Protein AF-A0A954HKB9-F1 (afdb_monomer)

Foldseek 3Di:
DDDPVNVVLVVVLCVVQVVVPDDDDDDPDPDDPVVVVVVCLVVVPQKDWADDPVLVVVQWTFIAGSQVGTPGIDHSVRVSVVVCCCVVVVPDDDNDDPPCPDPPDDDDDPDDD

Sequence (113 aa):
GLNDDMLGYCQQVQSTLQQNGFRVTIDYQSANVKKKIRDAQLDLVPYMMVVGPKDRDQGGVSLRDRLEGDLGFLTLDSALTKLKEERDGRVIRQVVKSNFQGFQGGSGDEEGY

Radius of gyration: 21.66 Å; Cα contacts (8 Å, |Δi|>4): 96; chains: 1; bounding box: 67×57×38 Å

Nearest PDB structures (foldseek):
  7wmf-assembly1_B  TM=9.300E-01  e=2.949E-06  Salmonella enterica subsp. enterica serovar Cubana str. 76814
  7wm7-assembly1_B  TM=9.282E-01  e=5.635E-06  Salmonella enterica subsp. enterica serovar Cubana str. 76814
  4hwr-assembly1_A  TM=8.963E-01  e=4.076E-06  Escherichia coli K-12
  8wij-assembly1_A  TM=9.268E-01  e=7.788E-06  Escherichia coli
  5zy9-assembly1_E  TM=9.326E-01  e=2.194E-05  Phytophthora sojae

pLDDT: mean 87.41, std 15.48, range [44.09, 98.31]

Structure (mmCIF, N/CA/C/O backbone):
data_AF-A0A954HKB9-F1
#
_entry.id   AF-A0A954HKB9-F1
#
loop_
_atom_site.group_PDB
_atom_site.id
_atom_site.type_symbol
_atom_site.label_atom_id
_atom_site.label_alt_id
_atom_site.label_comp_id
_atom_site.label_asym_id
_atom_site.label_entity_id
_atom_site.label_seq_id
_atom_site.pdbx_PDB_ins_code
_atom_site.Cartn_x
_atom_site.Cartn_y
_atom_site.Cartn_z
_atom_site.occupancy
_atom_site.B_iso_or_equiv
_atom_site.auth_seq_id
_atom_site.auth_comp_id
_atom_site.auth_asym_id
_atom_site.auth_atom_id
_atom_site.pdbx_PDB_model_num
ATOM 1 N N . GLY A 1 1 ? 7.084 -4.732 -16.704 1.00 55.59 1 GLY A N 1
ATOM 2 C CA . GLY A 1 1 ? 6.262 -5.816 -16.133 1.00 55.59 1 GLY A CA 1
ATOM 3 C C . GLY A 1 1 ? 6.909 -6.274 -14.848 1.00 55.59 1 GLY A C 1
ATOM 4 O O . GLY A 1 1 ? 8.074 -5.947 -14.653 1.00 55.59 1 GLY A O 1
ATOM 5 N N . LEU A 1 2 ? 6.165 -6.961 -13.980 1.00 66.38 2 LEU A N 1
ATOM 6 C CA . LEU A 1 2 ? 6.724 -7.595 -12.782 1.00 66.38 2 LEU A CA 1
ATOM 7 C C . LEU A 1 2 ? 7.871 -8.523 -13.226 1.00 66.38 2 LEU A C 1
ATOM 9 O O . LEU A 1 2 ? 7.639 -9.371 -14.084 1.00 66.38 2 LEU A O 1
ATOM 13 N N . ASN A 1 3 ? 9.090 -8.311 -12.731 1.00 78.56 3 ASN A N 1
ATOM 14 C CA . ASN A 1 3 ? 10.184 -9.272 -12.892 1.00 78.56 3 ASN A CA 1
ATOM 15 C C . ASN A 1 3 ? 10.228 -10.197 -11.662 1.00 78.56 3 ASN A C 1
ATOM 17 O O . ASN A 1 3 ? 9.566 -9.913 -10.659 1.00 78.56 3 ASN A O 1
ATOM 21 N N . ASP A 1 4 ? 10.985 -11.289 -11.740 1.00 77.69 4 AS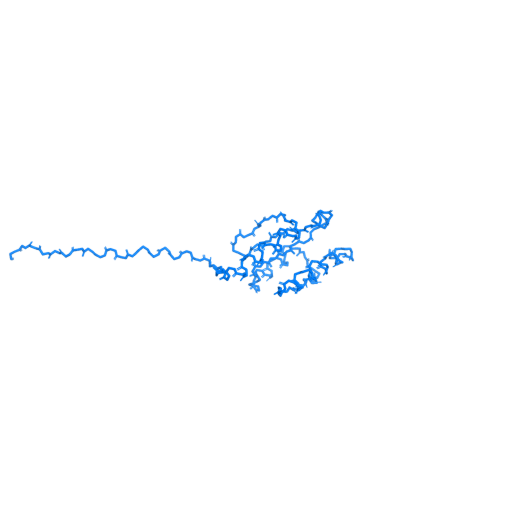P A N 1
ATOM 22 C CA . ASP A 1 4 ? 11.002 -12.324 -10.697 1.00 77.69 4 ASP A CA 1
ATOM 23 C C . ASP A 1 4 ? 11.418 -11.766 -9.325 1.00 77.69 4 ASP A C 1
ATOM 25 O O . ASP A 1 4 ? 10.785 -12.065 -8.312 1.00 77.69 4 ASP A O 1
ATOM 29 N N . ASP A 1 5 ? 12.394 -10.854 -9.291 1.00 80.19 5 ASP A N 1
ATOM 30 C CA . ASP A 1 5 ? 12.842 -10.229 -8.043 1.00 80.19 5 ASP A CA 1
ATOM 31 C C . ASP A 1 5 ? 11.769 -9.334 -7.405 1.00 80.19 5 ASP A C 1
ATOM 33 O O . ASP A 1 5 ? 11.584 -9.330 -6.186 1.00 80.19 5 ASP A O 1
ATOM 37 N N . MET A 1 6 ? 11.058 -8.536 -8.211 1.00 87.69 6 MET A N 1
ATOM 38 C CA . MET A 1 6 ? 9.954 -7.712 -7.712 1.00 87.69 6 MET A CA 1
ATOM 39 C C . MET A 1 6 ? 8.799 -8.589 -7.243 1.00 87.69 6 MET A C 1
ATOM 41 O O . MET A 1 6 ? 8.159 -8.266 -6.244 1.00 87.69 6 MET A O 1
ATOM 45 N N . LEU A 1 7 ? 8.540 -9.701 -7.935 1.00 91.31 7 LEU A N 1
ATOM 46 C CA . LEU A 1 7 ? 7.526 -10.657 -7.521 1.00 91.31 7 LEU A CA 1
ATOM 47 C C . LEU A 1 7 ? 7.859 -11.265 -6.153 1.00 91.31 7 LEU A C 1
ATOM 49 O O . LEU A 1 7 ? 6.978 -11.302 -5.292 1.00 91.31 7 LEU A O 1
ATOM 53 N N . GLY A 1 8 ? 9.113 -11.662 -5.927 1.00 94.38 8 GLY A N 1
ATOM 54 C CA . GLY A 1 8 ? 9.561 -12.184 -4.635 1.00 94.38 8 GLY A CA 1
ATOM 55 C C . GLY A 1 8 ? 9.307 -11.200 -3.489 1.00 94.38 8 GLY A C 1
ATOM 56 O O . GLY A 1 8 ? 8.732 -11.569 -2.464 1.00 94.38 8 GLY A O 1
ATOM 57 N N . TYR A 1 9 ? 9.629 -9.917 -3.685 1.00 95.81 9 TYR A N 1
ATOM 58 C CA . TYR A 1 9 ? 9.351 -8.898 -2.669 1.00 95.81 9 TYR A CA 1
ATOM 59 C C . TYR A 1 9 ? 7.846 -8.648 -2.470 1.00 95.81 9 TYR A C 1
ATOM 61 O O . TYR A 1 9 ? 7.380 -8.554 -1.336 1.00 95.81 9 TYR A O 1
ATOM 69 N N . CYS A 1 10 ? 7.048 -8.615 -3.542 1.00 96.00 10 CYS A N 1
ATOM 70 C CA . CYS A 1 10 ? 5.588 -8.517 -3.431 1.00 96.00 10 CYS A CA 1
ATOM 71 C C . CYS A 1 10 ? 4.987 -9.681 -2.622 1.00 96.00 10 CYS A C 1
ATOM 73 O O . CYS A 1 10 ? 4.087 -9.462 -1.811 1.00 96.00 10 CYS A O 1
ATOM 75 N N . GLN A 1 11 ? 5.488 -10.905 -2.812 1.00 96.56 11 GLN A N 1
ATOM 76 C CA . GLN A 1 11 ? 5.069 -12.085 -2.047 1.00 96.56 11 GLN A CA 1
ATOM 77 C C . GLN A 1 11 ? 5.467 -11.984 -0.571 1.00 96.56 11 GLN A C 1
ATOM 79 O O . GLN A 1 11 ? 4.669 -12.335 0.299 1.00 96.56 11 GLN A O 1
ATOM 84 N N . GLN A 1 12 ? 6.654 -11.450 -0.270 1.00 96.94 12 GLN A N 1
ATOM 85 C CA . GLN A 1 12 ? 7.066 -11.168 1.106 1.00 96.94 12 GLN A CA 1
ATOM 86 C C . GLN A 1 12 ? 6.120 -10.160 1.774 1.00 96.94 12 GLN A C 1
ATOM 88 O O . GLN A 1 12 ? 5.607 -10.431 2.858 1.00 96.94 12 GLN A O 1
ATOM 93 N N . VAL A 1 13 ? 5.835 -9.031 1.115 1.00 97.69 13 VAL A N 1
ATOM 94 C CA . VAL A 1 13 ? 4.894 -8.010 1.611 1.00 97.69 13 VAL A CA 1
ATOM 95 C C . VAL A 1 13 ? 3.505 -8.611 1.846 1.00 97.69 13 VAL A C 1
ATOM 97 O O . VAL A 1 13 ? 2.906 -8.395 2.902 1.00 97.69 13 VAL A O 1
ATOM 100 N N . GLN A 1 14 ? 3.004 -9.404 0.893 1.00 98.00 14 GLN A N 1
ATOM 101 C CA . GLN A 1 14 ? 1.723 -10.099 1.018 1.00 98.00 14 GLN A CA 1
ATOM 102 C C . GLN A 1 14 ? 1.703 -11.030 2.236 1.00 98.00 14 GLN A C 1
ATOM 104 O O . GLN A 1 14 ? 0.762 -10.960 3.027 1.00 98.00 14 GLN A O 1
ATOM 109 N N . SER A 1 15 ? 2.729 -11.870 2.400 1.00 98.12 15 SER A N 1
ATOM 110 C CA . SER A 1 15 ? 2.846 -12.806 3.522 1.00 98.12 15 SER A CA 1
ATOM 111 C C . SER A 1 15 ? 2.840 -12.071 4.864 1.00 98.12 15 SER A C 1
ATOM 113 O O . SER A 1 15 ? 2.040 -12.399 5.741 1.00 98.12 15 SER A O 1
ATOM 115 N N . THR A 1 16 ? 3.637 -11.005 4.995 1.00 98.00 16 THR A N 1
ATOM 116 C CA . THR A 1 16 ? 3.673 -10.171 6.204 1.00 98.00 16 THR A CA 1
ATOM 117 C C . THR A 1 16 ? 2.290 -9.617 6.543 1.00 98.00 16 THR A C 1
ATOM 119 O O . THR A 1 16 ? 1.848 -9.704 7.687 1.00 98.00 16 THR A O 1
ATOM 122 N N . LEU A 1 17 ? 1.554 -9.080 5.570 1.00 98.00 17 LEU A N 1
ATOM 123 C CA . LEU A 1 17 ? 0.214 -8.536 5.815 1.00 98.00 17 LEU A CA 1
ATOM 124 C C . LEU A 1 17 ? -0.804 -9.625 6.180 1.00 98.00 17 LEU A C 1
ATOM 126 O O . LEU A 1 17 ? -1.597 -9.437 7.103 1.00 98.00 17 LEU A O 1
ATOM 130 N N . GLN A 1 18 ? -0.761 -10.775 5.506 1.00 98.00 18 GLN A N 1
ATOM 131 C CA . GLN A 1 18 ? -1.643 -11.911 5.790 1.00 98.00 18 GLN A CA 1
ATOM 132 C C . GLN A 1 18 ? -1.421 -12.468 7.200 1.00 98.00 18 GLN A C 1
ATOM 134 O O . GLN A 1 18 ? -2.388 -12.677 7.930 1.00 98.00 18 GLN A O 1
ATOM 139 N N . GLN A 1 19 ? -0.163 -12.622 7.625 1.00 98.00 19 GLN A N 1
ATOM 140 C CA . GLN A 1 19 ? 0.194 -13.026 8.993 1.00 98.00 19 GLN A CA 1
ATOM 141 C C . GLN A 1 19 ? -0.329 -12.047 10.052 1.00 98.00 19 GLN A C 1
ATOM 143 O O . GLN A 1 19 ? -0.567 -12.426 11.194 1.00 98.00 19 GLN A O 1
ATOM 148 N N . ASN A 1 20 ? -0.546 -10.790 9.667 1.00 97.44 20 ASN A N 1
ATOM 149 C CA . ASN A 1 20 ? -1.098 -9.755 10.528 1.00 97.44 20 ASN A CA 1
ATOM 150 C C . ASN A 1 20 ? -2.614 -9.566 10.359 1.00 97.44 20 ASN A C 1
ATOM 152 O O . ASN A 1 20 ? -3.159 -8.596 10.882 1.00 97.44 20 ASN A O 1
ATOM 156 N N . GLY A 1 21 ? -3.305 -10.482 9.673 1.00 96.81 21 GLY A N 1
ATOM 157 C CA . GLY A 1 21 ? -4.767 -10.512 9.580 1.00 96.81 21 GLY A CA 1
ATOM 158 C C . GLY A 1 21 ? -5.368 -9.601 8.508 1.00 96.81 21 GLY A C 1
ATOM 159 O O . GLY A 1 21 ? -6.564 -9.316 8.560 1.00 96.81 21 GLY A O 1
ATOM 160 N N . PHE A 1 22 ? -4.573 -9.128 7.545 1.00 97.62 22 PHE A N 1
ATOM 161 C CA . PHE A 1 22 ? -5.074 -8.339 6.419 1.00 97.62 22 PHE A CA 1
ATOM 162 C C . PHE A 1 22 ? -5.407 -9.215 5.210 1.00 97.62 22 PHE A C 1
ATOM 164 O O . PHE A 1 22 ? -4.683 -10.149 4.863 1.00 97.62 22 PHE A O 1
ATOM 171 N N . ARG A 1 23 ? -6.482 -8.855 4.503 1.00 96.62 23 ARG A N 1
ATOM 172 C CA . ARG A 1 23 ? -6.801 -9.424 3.191 1.00 96.62 23 ARG A CA 1
ATOM 173 C C . ARG A 1 23 ? -6.013 -8.682 2.115 1.00 96.62 23 ARG A C 1
ATOM 175 O O . ARG A 1 23 ? -6.266 -7.506 1.875 1.00 96.62 23 ARG A O 1
ATOM 182 N N . VAL A 1 24 ? -5.098 -9.383 1.448 1.00 97.12 24 VAL A N 1
ATOM 183 C CA . VAL A 1 24 ? -4.198 -8.798 0.440 1.00 97.12 24 VAL A CA 1
ATOM 184 C C . VAL A 1 24 ? -4.084 -9.699 -0.782 1.00 97.12 24 VAL A C 1
ATOM 186 O O . VAL A 1 24 ? -3.964 -10.919 -0.659 1.00 97.12 24 VAL A O 1
ATOM 189 N N . THR A 1 25 ? -4.092 -9.086 -1.966 1.00 96.56 25 THR A N 1
ATOM 190 C CA . THR A 1 25 ? -3.899 -9.750 -3.263 1.00 96.56 25 THR A CA 1
ATOM 191 C C . THR A 1 25 ? -2.824 -9.010 -4.052 1.00 96.56 25 THR A C 1
ATOM 193 O O . THR A 1 25 ? -2.738 -7.787 -3.974 1.00 96.56 25 THR A O 1
ATOM 196 N N . ILE A 1 26 ? -2.015 -9.747 -4.811 1.00 96.31 26 ILE A N 1
ATOM 197 C CA . ILE A 1 26 ? -1.039 -9.179 -5.745 1.00 96.31 26 ILE A CA 1
ATOM 198 C C . ILE A 1 26 ? -1.705 -9.047 -7.119 1.00 96.31 26 ILE A C 1
ATOM 200 O O . ILE A 1 26 ? -2.318 -9.994 -7.611 1.00 96.31 26 ILE A O 1
ATOM 204 N N . ASP A 1 27 ? -1.569 -7.885 -7.757 1.00 94.44 27 ASP A N 1
ATOM 205 C CA . ASP A 1 27 ? -2.000 -7.690 -9.143 1.00 94.44 27 ASP A CA 1
ATOM 206 C C . ASP A 1 27 ? -0.927 -8.220 -10.115 1.00 94.44 27 ASP A C 1
ATOM 208 O O . ASP A 1 27 ? 0.097 -7.571 -10.364 1.00 94.44 27 ASP A O 1
ATOM 212 N N . TYR A 1 28 ? -1.202 -9.380 -10.714 1.00 91.38 28 TYR A N 1
ATOM 213 C CA . TYR A 1 28 ? -0.342 -10.051 -11.697 1.00 91.38 28 TYR A CA 1
ATOM 214 C C . TYR A 1 28 ? -0.544 -9.592 -13.148 1.00 91.38 28 TYR A C 1
ATOM 216 O O . TYR A 1 28 ? 0.142 -10.086 -14.042 1.00 91.38 28 TYR A O 1
ATOM 224 N N . GLN A 1 29 ? -1.459 -8.659 -13.425 1.00 89.56 29 GLN A N 1
ATOM 225 C CA . GLN A 1 29 ? -1.769 -8.259 -14.797 1.00 89.56 29 GLN A CA 1
ATOM 226 C C . GLN A 1 29 ? -0.532 -7.682 -15.498 1.00 89.56 29 GLN A C 1
ATOM 228 O O . GLN A 1 29 ? 0.252 -6.927 -14.912 1.00 89.56 29 GLN A O 1
ATOM 233 N N . SER A 1 30 ? -0.375 -7.976 -16.788 1.00 89.44 30 SER A N 1
ATOM 234 C CA . SER A 1 30 ? 0.650 -7.341 -17.623 1.00 89.44 30 SER A CA 1
ATOM 235 C C . SER A 1 30 ? 0.172 -5.959 -18.087 1.00 89.44 30 SER A C 1
ATOM 237 O O . SER A 1 30 ? -0.156 -5.733 -19.248 1.00 89.44 30 SER A O 1
ATOM 239 N N . ALA A 1 31 ? 0.075 -5.029 -17.138 1.00 89.00 31 ALA A N 1
ATOM 240 C CA . ALA A 1 31 ? -0.350 -3.650 -17.346 1.00 89.00 31 ALA A CA 1
ATOM 241 C C . ALA A 1 31 ? 0.630 -2.671 -16.688 1.00 89.00 31 ALA A C 1
ATOM 243 O O . ALA A 1 31 ? 1.361 -3.023 -15.757 1.00 89.00 31 ALA A O 1
ATOM 244 N N . ASN A 1 32 ? 0.646 -1.420 -17.157 1.00 91.62 32 ASN A N 1
ATOM 245 C CA . ASN A 1 32 ? 1.418 -0.372 -16.491 1.00 91.62 32 ASN A CA 1
ATOM 246 C C . ASN A 1 32 ? 0.818 -0.035 -15.111 1.00 91.62 32 ASN A C 1
ATOM 248 O O . ASN A 1 32 ? -0.376 -0.214 -14.871 1.00 91.62 32 ASN A O 1
ATOM 252 N N . VAL A 1 33 ? 1.653 0.486 -14.208 1.00 91.50 33 VAL A N 1
ATOM 253 C CA . VAL A 1 33 ? 1.273 0.764 -12.810 1.00 91.50 33 VAL A CA 1
ATOM 254 C C . VAL A 1 33 ? 0.098 1.744 -12.713 1.00 91.50 33 VAL A C 1
ATOM 256 O O . VAL A 1 33 ? -0.786 1.552 -11.886 1.00 91.50 33 VAL A O 1
ATOM 259 N N . LYS A 1 34 ? 0.032 2.757 -13.591 1.00 93.19 34 LYS A N 1
ATOM 260 C CA . LYS A 1 34 ? -1.070 3.735 -13.593 1.00 93.19 34 LYS A CA 1
ATOM 261 C C . LYS A 1 34 ? -2.421 3.075 -13.868 1.00 93.19 34 LYS A C 1
ATOM 263 O O . LYS A 1 34 ? -3.397 3.408 -13.203 1.00 93.19 34 LYS A O 1
ATOM 268 N N . LYS A 1 35 ? -2.478 2.136 -14.820 1.00 95.62 35 LYS A N 1
ATOM 269 C CA . LYS A 1 35 ? -3.697 1.372 -15.104 1.00 95.62 35 LYS A CA 1
ATOM 270 C C . LYS A 1 35 ? -4.099 0.524 -13.897 1.00 95.62 35 LYS A C 1
ATOM 272 O O . LYS A 1 35 ? -5.244 0.614 -13.484 1.00 95.62 35 LYS A O 1
ATOM 277 N N . LYS A 1 36 ? -3.162 -0.218 -13.299 1.00 94.88 36 LYS A N 1
ATOM 278 C CA . LYS A 1 36 ? -3.438 -1.049 -12.112 1.00 94.88 36 LYS A CA 1
ATOM 279 C C . LYS A 1 36 ? -3.993 -0.239 -10.943 1.00 94.88 36 LYS A C 1
ATOM 281 O O . LYS A 1 36 ? -4.969 -0.638 -10.325 1.00 94.88 36 LYS A O 1
ATOM 286 N N . ILE A 1 37 ? -3.405 0.931 -10.674 1.00 94.69 37 ILE A N 1
ATOM 287 C CA . ILE A 1 37 ? -3.904 1.852 -9.642 1.00 94.69 37 ILE A CA 1
ATOM 288 C C . ILE A 1 37 ? -5.339 2.280 -9.961 1.00 94.69 37 ILE A C 1
ATOM 290 O O . ILE A 1 37 ? -6.192 2.243 -9.083 1.00 94.69 37 ILE A O 1
ATOM 294 N N . ARG A 1 38 ? -5.620 2.659 -11.214 1.00 95.31 38 ARG A N 1
ATOM 295 C CA . ARG A 1 38 ? -6.973 3.043 -11.635 1.00 95.31 38 ARG A CA 1
ATOM 296 C C . ARG A 1 38 ? -7.969 1.895 -11.457 1.00 95.31 38 ARG A C 1
ATOM 298 O O . ARG A 1 38 ? -9.054 2.135 -10.942 1.00 95.31 38 ARG A O 1
ATOM 305 N N . ASP A 1 39 ? -7.611 0.682 -11.869 1.00 95.94 39 ASP A N 1
ATOM 306 C CA . ASP A 1 39 ? -8.472 -0.495 -11.725 1.00 95.94 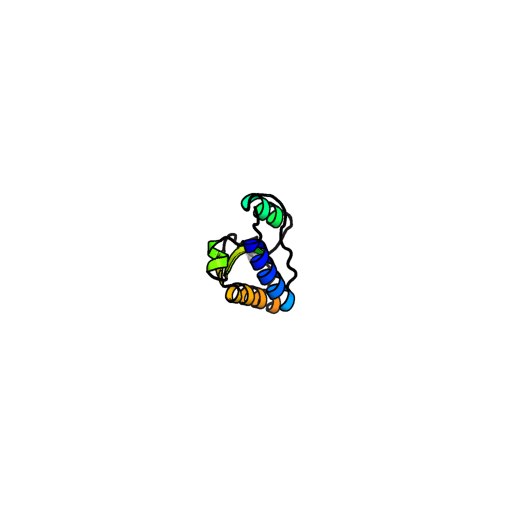39 ASP A CA 1
ATOM 307 C C . ASP A 1 39 ? -8.749 -0.779 -10.235 1.00 95.94 39 ASP A C 1
ATOM 309 O O . ASP A 1 39 ? -9.903 -0.874 -9.837 1.00 95.94 39 ASP A O 1
ATOM 313 N N . ALA A 1 40 ? -7.720 -0.771 -9.380 1.00 96.19 40 ALA A N 1
ATOM 314 C CA . ALA A 1 40 ? -7.874 -0.963 -7.935 1.00 96.19 40 ALA A CA 1
ATOM 315 C C . ALA A 1 40 ? -8.738 0.125 -7.264 1.00 96.19 40 ALA A C 1
ATOM 317 O O . ALA A 1 40 ? -9.501 -0.159 -6.339 1.00 96.19 40 ALA A O 1
ATOM 318 N N . GLN A 1 41 ? -8.651 1.375 -7.731 1.00 94.06 41 GLN A N 1
ATOM 319 C CA . GLN A 1 41 ? -9.528 2.455 -7.270 1.00 94.06 41 GLN A CA 1
ATOM 320 C C . GLN A 1 41 ? -10.992 2.211 -7.661 1.00 94.06 41 GLN A C 1
ATOM 322 O O . GLN A 1 41 ? -11.878 2.449 -6.838 1.00 94.06 41 GLN A O 1
ATOM 327 N N . LEU A 1 42 ? -11.243 1.730 -8.886 1.00 94.62 42 LEU A N 1
ATOM 328 C CA . LEU A 1 42 ? -12.583 1.365 -9.364 1.00 94.62 42 LEU A CA 1
ATOM 329 C C . LEU A 1 42 ? -13.151 0.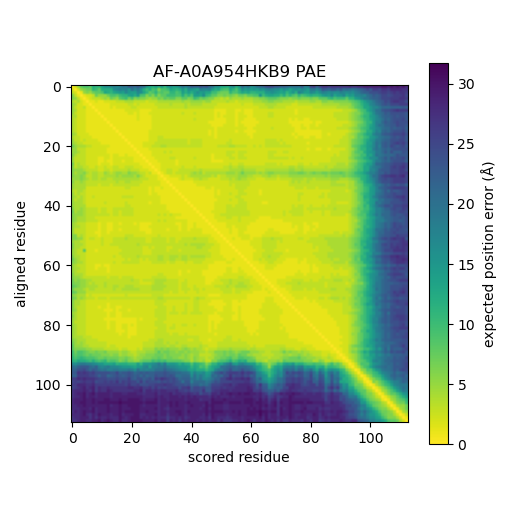163 -8.602 1.00 94.62 42 LEU A C 1
ATOM 331 O O . LEU A 1 42 ? -14.325 0.176 -8.244 1.00 94.62 42 LEU A O 1
ATOM 335 N N . ASP A 1 43 ? -12.299 -0.803 -8.264 1.00 95.50 43 ASP A N 1
ATOM 336 C CA . ASP A 1 43 ? -12.630 -1.967 -7.434 1.00 95.50 43 ASP A CA 1
ATOM 337 C C . ASP A 1 43 ? -12.782 -1.621 -5.948 1.00 95.50 43 ASP A C 1
ATOM 339 O O . ASP A 1 43 ? -12.967 -2.499 -5.102 1.00 95.50 43 ASP A O 1
ATOM 343 N N . LEU A 1 44 ? -12.711 -0.332 -5.607 1.00 94.06 44 LEU A N 1
ATOM 344 C CA . LEU A 1 44 ? -12.898 0.165 -4.256 1.00 94.06 44 LEU A CA 1
ATOM 345 C C . LEU A 1 44 ? -11.897 -0.442 -3.256 1.00 94.06 44 LEU A C 1
ATOM 347 O O . LEU A 1 44 ? -12.196 -0.534 -2.064 1.00 94.06 44 LEU A O 1
ATOM 351 N N . VAL A 1 45 ? -10.678 -0.760 -3.696 1.00 95.75 45 VAL A N 1
ATOM 352 C CA . VAL A 1 45 ? -9.597 -1.195 -2.806 1.00 95.75 45 VAL A CA 1
ATOM 353 C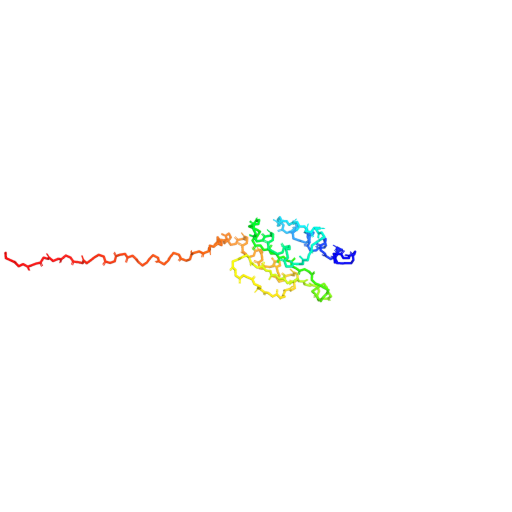 C . VAL A 1 45 ? -9.197 -0.021 -1.893 1.00 95.75 45 VAL A C 1
ATOM 355 O O . VAL A 1 45 ? -8.854 1.041 -2.414 1.00 95.75 45 VAL A O 1
ATOM 358 N N . PRO A 1 46 ? -9.241 -0.156 -0.550 1.00 95.12 46 PRO A N 1
ATOM 359 C CA . PRO A 1 46 ? -8.957 0.961 0.360 1.00 95.12 46 PRO A CA 1
ATOM 360 C C . PRO A 1 46 ? -7.529 1.493 0.219 1.00 95.12 46 PRO A C 1
ATOM 362 O O . PRO A 1 46 ? -7.317 2.700 0.143 1.00 95.12 46 PRO A O 1
ATOM 365 N N . TYR A 1 47 ? -6.572 0.569 0.125 1.00 97.00 47 TYR A N 1
ATOM 366 C CA . TYR A 1 47 ? -5.147 0.852 0.085 1.00 97.00 47 TYR A CA 1
ATOM 367 C C . TYR A 1 47 ? -4.451 0.065 -1.019 1.00 97.00 47 TYR A C 1
ATOM 369 O O . TYR A 1 47 ? -4.681 -1.132 -1.185 1.00 97.00 47 TYR A O 1
ATOM 377 N N . MET A 1 48 ? -3.540 0.722 -1.729 1.00 97.31 48 MET A N 1
ATOM 378 C CA . MET A 1 48 ? -2.673 0.107 -2.729 1.00 97.31 48 MET A CA 1
ATOM 379 C C . MET A 1 48 ? -1.217 0.287 -2.304 1.00 97.31 48 MET A C 1
ATOM 381 O O . MET A 1 48 ? -0.742 1.412 -2.161 1.00 97.31 48 MET A O 1
ATOM 385 N N . MET A 1 49 ? -0.498 -0.819 -2.120 1.00 97.56 49 MET A N 1
ATOM 386 C CA . MET A 1 49 ? 0.941 -0.815 -1.849 1.00 97.56 49 MET A CA 1
ATOM 387 C C . MET A 1 49 ? 1.676 -1.039 -3.167 1.00 97.56 49 MET A C 1
ATOM 389 O O . MET A 1 49 ? 1.649 -2.132 -3.731 1.00 97.56 49 MET A O 1
ATOM 393 N N . VAL A 1 50 ? 2.284 0.019 -3.695 1.00 95.50 50 VAL A N 1
ATOM 394 C CA . VAL A 1 50 ? 3.033 -0.026 -4.950 1.00 95.50 50 VAL A CA 1
ATOM 395 C C . VAL A 1 50 ? 4.491 -0.337 -4.634 1.00 95.50 50 VAL A C 1
ATOM 397 O O . VAL A 1 50 ? 5.100 0.319 -3.795 1.00 95.50 50 VAL A O 1
ATOM 400 N N . VAL A 1 51 ? 5.044 -1.337 -5.317 1.00 93.88 51 VAL A N 1
ATOM 401 C CA . VAL A 1 51 ? 6.449 -1.735 -5.189 1.00 93.88 51 VAL A CA 1
ATOM 402 C C . VAL A 1 51 ? 7.194 -1.308 -6.447 1.00 93.88 51 VAL A C 1
ATOM 404 O O . VAL A 1 51 ? 7.006 -1.892 -7.517 1.00 93.88 51 VAL A O 1
ATOM 407 N N . GLY A 1 52 ? 8.040 -0.287 -6.330 1.00 91.94 52 GLY A N 1
ATOM 408 C CA . GLY A 1 52 ? 9.079 0.019 -7.313 1.00 91.94 52 GLY A CA 1
ATOM 409 C C . GLY A 1 52 ? 10.439 -0.596 -6.943 1.00 91.94 52 GLY A C 1
ATOM 410 O O . GLY A 1 52 ? 10.624 -1.036 -5.808 1.00 91.94 52 GLY A O 1
ATOM 411 N N . PRO A 1 53 ? 11.433 -0.573 -7.855 1.00 92.06 53 PRO A N 1
ATOM 412 C CA . PRO A 1 53 ? 12.795 -1.029 -7.555 1.00 92.06 53 PRO A CA 1
ATOM 413 C C . PRO A 1 53 ? 13.399 -0.331 -6.327 1.00 92.06 53 PRO A C 1
ATOM 415 O O . PRO A 1 53 ? 13.890 -0.991 -5.421 1.00 92.06 53 PRO A O 1
ATOM 418 N N . LYS A 1 54 ? 13.261 1.001 -6.249 1.00 92.75 54 LYS A N 1
ATOM 419 C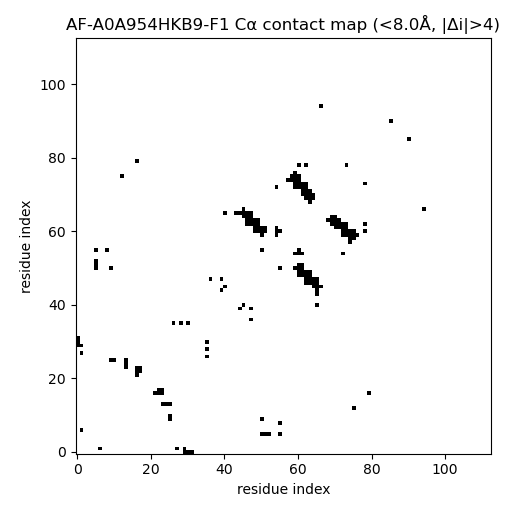 CA . LYS A 1 54 ? 13.756 1.799 -5.116 1.00 92.75 54 LYS A CA 1
ATOM 420 C C . LYS A 1 54 ? 13.066 1.469 -3.796 1.00 92.75 54 LYS A C 1
ATOM 422 O O . LYS A 1 54 ? 13.699 1.595 -2.753 1.00 92.75 54 LYS A O 1
ATOM 427 N N . ASP A 1 55 ? 11.789 1.099 -3.839 1.00 94.00 55 ASP A N 1
ATOM 428 C CA . ASP A 1 55 ? 11.020 0.790 -2.634 1.00 94.00 55 ASP A CA 1
ATOM 429 C C . ASP A 1 55 ? 11.488 -0.546 -2.056 1.00 94.00 55 ASP A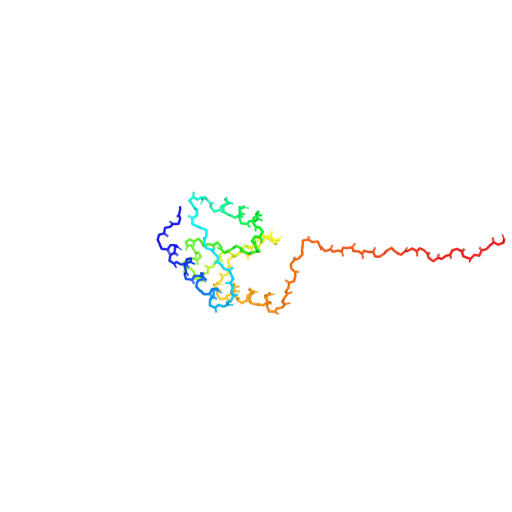 C 1
ATOM 431 O O . ASP A 1 55 ? 11.821 -0.625 -0.876 1.00 94.00 55 ASP A O 1
ATOM 435 N N . ARG A 1 56 ? 11.625 -1.560 -2.924 1.00 94.88 56 ARG A N 1
ATOM 436 C CA . ARG A 1 56 ? 12.204 -2.865 -2.584 1.00 94.88 56 ARG A CA 1
ATOM 437 C C . ARG A 1 56 ? 13.596 -2.716 -1.979 1.00 94.88 56 ARG A C 1
ATOM 439 O O . ARG A 1 56 ? 13.857 -3.286 -0.926 1.00 94.88 56 ARG A O 1
ATOM 446 N N . ASP A 1 57 ? 14.475 -1.960 -2.636 1.00 94.62 57 ASP A N 1
ATOM 447 C CA . ASP A 1 57 ? 15.868 -1.801 -2.197 1.00 94.62 57 ASP A CA 1
ATOM 448 C C . ASP A 1 57 ? 15.962 -1.130 -0.813 1.00 94.62 57 ASP A C 1
ATOM 450 O O . ASP A 1 57 ? 16.899 -1.383 -0.061 1.00 94.62 57 ASP A O 1
ATOM 454 N N . GLN A 1 58 ? 14.967 -0.314 -0.454 1.00 96.31 58 GLN A N 1
ATOM 455 C CA . GLN A 1 58 ? 14.838 0.319 0.862 1.00 96.31 58 GLN A CA 1
ATOM 456 C C . GLN A 1 58 ? 13.981 -0.490 1.853 1.00 96.31 58 GLN A C 1
ATOM 458 O O . GLN A 1 58 ? 13.758 -0.039 2.975 1.00 96.31 58 GLN A O 1
ATOM 463 N N . GLY A 1 59 ? 13.477 -1.664 1.464 1.00 95.88 59 GLY A N 1
ATOM 464 C CA . GLY A 1 59 ? 12.627 -2.498 2.316 1.00 95.88 59 GLY A CA 1
ATOM 465 C C . GLY A 1 59 ? 11.263 -1.875 2.639 1.00 95.88 59 GLY A C 1
ATOM 466 O O . GLY A 1 59 ? 10.715 -2.116 3.718 1.00 95.88 59 GLY A O 1
ATOM 467 N N . GLY A 1 60 ? 10.703 -1.079 1.728 1.00 97.12 60 GLY A N 1
ATOM 468 C CA . GLY A 1 60 ? 9.405 -0.435 1.905 1.00 97.12 60 GLY A CA 1
ATOM 469 C C . GLY A 1 60 ? 8.486 -0.507 0.690 1.00 97.12 60 GLY A C 1
ATOM 470 O O . GLY A 1 60 ? 8.688 -1.271 -0.253 1.00 97.12 60 GLY A O 1
ATOM 471 N N . VAL A 1 61 ? 7.441 0.312 0.736 1.00 97.88 61 VAL A N 1
ATOM 472 C CA . VAL A 1 61 ? 6.422 0.438 -0.307 1.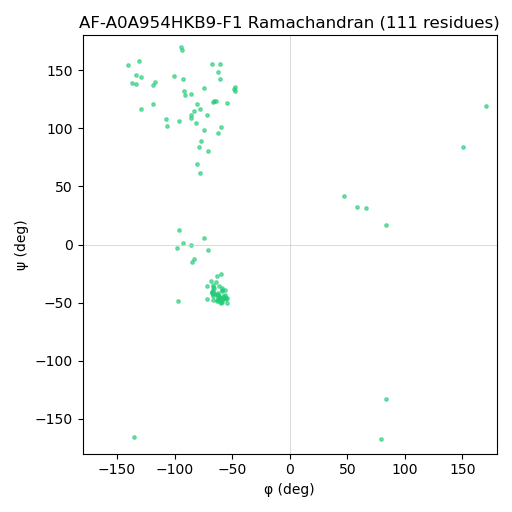00 97.88 61 VAL A CA 1
ATOM 473 C C . VAL A 1 61 ? 6.022 1.895 -0.484 1.00 97.88 61 VAL A C 1
ATOM 475 O O . VAL A 1 61 ? 6.057 2.682 0.460 1.00 97.88 61 VAL A O 1
ATOM 478 N N . SER A 1 62 ? 5.547 2.239 -1.674 1.00 97.94 62 SER A N 1
ATOM 479 C CA . SER A 1 62 ? 4.789 3.469 -1.884 1.00 97.94 62 SER A CA 1
ATOM 480 C C . SER A 1 62 ? 3.313 3.207 -1.569 1.00 97.94 62 SER A C 1
ATOM 482 O O . SER A 1 62 ? 2.634 2.489 -2.311 1.00 97.94 62 SER A O 1
ATOM 484 N N . LEU A 1 63 ? 2.809 3.750 -0.458 1.00 97.75 63 LEU A N 1
ATOM 485 C CA . LEU A 1 63 ? 1.426 3.551 -0.028 1.00 97.75 63 LEU A CA 1
ATOM 486 C C . LEU A 1 63 ? 0.509 4.579 -0.694 1.00 97.75 63 LEU A C 1
ATOM 488 O O . LEU A 1 63 ? 0.744 5.784 -0.649 1.00 97.75 63 LEU A O 1
ATOM 492 N N . ARG A 1 64 ? -0.578 4.097 -1.288 1.00 97.00 64 ARG A N 1
ATOM 493 C CA . ARG A 1 64 ? -1.656 4.927 -1.820 1.00 97.00 64 ARG A CA 1
ATOM 494 C C . ARG A 1 64 ? -2.953 4.609 -1.116 1.00 97.00 64 ARG A C 1
ATOM 496 O O . ARG A 1 64 ? -3.304 3.444 -0.944 1.00 97.00 64 ARG A O 1
ATOM 503 N N . ASP A 1 65 ? -3.673 5.661 -0.791 1.00 94.62 65 ASP A N 1
ATOM 504 C CA . ASP A 1 65 ? -5.033 5.628 -0.312 1.00 94.62 65 ASP A CA 1
ATOM 505 C C . ASP A 1 65 ? -6.022 5.968 -1.430 1.00 94.62 65 ASP A C 1
ATOM 507 O O . ASP A 1 65 ? -5.757 6.810 -2.292 1.00 94.62 65 ASP A O 1
ATOM 511 N N . ARG A 1 66 ? -7.194 5.336 -1.419 1.00 92.69 66 ARG A N 1
ATOM 512 C CA . ARG A 1 66 ? -8.231 5.633 -2.415 1.00 92.69 66 ARG A CA 1
ATOM 513 C C . ARG A 1 66 ? -8.838 7.034 -2.253 1.00 92.69 66 ARG A C 1
ATOM 515 O O . ARG A 1 66 ? -9.273 7.605 -3.248 1.00 92.69 66 ARG A O 1
ATOM 522 N N . LEU A 1 67 ? -8.918 7.559 -1.029 1.00 91.56 67 LEU A N 1
ATOM 523 C CA . LEU A 1 67 ? -9.565 8.831 -0.688 1.00 91.56 67 LEU A CA 1
ATOM 524 C C . LEU A 1 67 ? -8.562 9.989 -0.593 1.00 91.56 67 LEU A C 1
ATOM 526 O O . LEU A 1 67 ? -8.788 11.047 -1.169 1.00 91.56 67 LEU A O 1
ATOM 530 N N . GLU A 1 68 ? -7.461 9.784 0.126 1.00 91.31 68 GLU A N 1
ATOM 531 C CA . GLU A 1 68 ? -6.407 10.776 0.379 1.00 91.31 68 GLU A CA 1
ATOM 532 C C . GLU A 1 68 ? -5.363 10.824 -0.747 1.00 91.31 68 GLU A C 1
ATOM 534 O O . GLU A 1 68 ? -4.607 11.787 -0.856 1.00 91.31 68 GLU A O 1
ATOM 539 N N . GLY A 1 69 ? -5.338 9.818 -1.625 1.00 93.38 69 GLY A N 1
ATOM 540 C CA . GLY A 1 69 ? -4.418 9.760 -2.753 1.00 93.38 69 GLY A CA 1
ATOM 541 C C . GLY A 1 69 ? -3.049 9.193 -2.378 1.00 93.38 69 GLY A C 1
ATOM 542 O O . GLY A 1 69 ? -2.943 8.119 -1.796 1.00 93.38 69 GLY A O 1
ATOM 543 N N . ASP A 1 70 ? -1.973 9.851 -2.804 1.00 95.88 70 ASP A N 1
ATOM 544 C CA . ASP A 1 70 ? -0.611 9.354 -2.581 1.00 95.88 70 ASP A CA 1
ATOM 545 C C . ASP A 1 70 ? -0.122 9.686 -1.168 1.00 95.88 70 ASP A C 1
ATOM 547 O O . ASP A 1 70 ? -0.040 10.859 -0.812 1.00 95.88 70 ASP A O 1
ATOM 551 N N . LEU A 1 71 ? 0.222 8.664 -0.381 1.00 96.44 71 LEU A N 1
ATOM 552 C CA . LEU A 1 71 ? 0.780 8.826 0.964 1.00 96.44 71 LEU A CA 1
ATOM 553 C C . LEU A 1 71 ? 2.312 8.709 0.975 1.00 96.44 71 LEU A C 1
ATOM 555 O O . LEU A 1 71 ? 2.933 8.903 2.020 1.00 96.44 71 LEU A O 1
ATOM 559 N N . GLY A 1 72 ? 2.926 8.427 -0.179 1.00 97.06 72 GLY A N 1
ATOM 560 C CA . GLY A 1 72 ? 4.371 8.355 -0.340 1.00 97.06 72 GLY A CA 1
ATOM 561 C C . GLY A 1 72 ? 4.997 7.051 0.154 1.00 97.06 72 GLY A C 1
ATOM 562 O O . GLY A 1 72 ? 4.327 6.042 0.386 1.00 97.06 72 GLY A O 1
ATOM 563 N N . PHE A 1 73 ? 6.325 7.071 0.257 1.00 98.12 73 PHE A N 1
ATOM 564 C CA . PHE A 1 73 ? 7.112 5.925 0.699 1.00 98.12 73 PHE A CA 1
ATOM 565 C C . PHE A 1 73 ? 6.983 5.710 2.209 1.00 98.12 73 PHE A C 1
ATOM 567 O O . PHE A 1 73 ? 7.146 6.644 2.994 1.00 98.12 73 PHE A O 1
ATOM 574 N N . LEU A 1 74 ? 6.774 4.457 2.604 1.00 98.25 74 LEU A N 1
ATOM 575 C CA . LEU A 1 74 ? 6.840 3.983 3.980 1.00 98.25 74 LEU A CA 1
ATOM 576 C C . LEU A 1 74 ? 7.662 2.695 4.023 1.00 98.25 74 LEU A C 1
ATOM 578 O O . LEU A 1 74 ? 7.567 1.859 3.123 1.00 98.25 74 LEU A O 1
ATOM 582 N N . THR A 1 75 ? 8.416 2.486 5.103 1.00 98.31 75 THR A N 1
ATOM 583 C CA . THR A 1 75 ? 8.957 1.151 5.391 1.00 98.31 75 THR A CA 1
ATOM 584 C C . THR A 1 75 ? 7.803 0.164 5.571 1.00 98.31 75 THR A C 1
ATOM 586 O O . THR A 1 75 ? 6.683 0.558 5.925 1.00 98.31 75 THR A O 1
ATOM 589 N N . LEU A 1 76 ? 8.056 -1.128 5.338 1.00 97.69 76 LEU A N 1
ATOM 590 C CA . LEU A 1 76 ? 7.015 -2.147 5.491 1.00 97.69 76 LEU A CA 1
ATOM 591 C C . LEU A 1 76 ? 6.403 -2.133 6.906 1.00 97.69 76 LEU A C 1
ATOM 593 O O . LEU A 1 76 ? 5.184 -2.224 7.050 1.00 97.69 76 LEU A O 1
ATOM 597 N N . ASP A 1 77 ? 7.230 -1.923 7.929 1.00 97.88 77 ASP A N 1
ATOM 598 C CA . ASP A 1 77 ? 6.804 -1.848 9.330 1.00 97.88 77 ASP A CA 1
ATOM 599 C C . ASP A 1 77 ? 5.940 -0.615 9.623 1.00 97.88 77 ASP A C 1
ATOM 601 O O . ASP A 1 77 ? 4.919 -0.718 10.312 1.00 97.88 77 ASP A O 1
ATOM 605 N N . SER A 1 78 ? 6.298 0.552 9.075 1.00 98.12 78 SER A N 1
ATOM 606 C CA . SER A 1 78 ? 5.497 1.772 9.227 1.00 98.12 78 SER A CA 1
ATOM 607 C C . SER A 1 78 ? 4.150 1.649 8.518 1.00 98.12 78 SER A C 1
ATOM 609 O O . SER A 1 78 ? 3.122 2.022 9.086 1.00 98.12 78 SER A O 1
ATOM 611 N N . ALA A 1 79 ? 4.128 1.075 7.310 1.00 98.00 79 ALA A N 1
ATOM 612 C CA . ALA A 1 79 ? 2.883 0.797 6.600 1.00 98.00 79 ALA A CA 1
ATOM 613 C C . ALA A 1 79 ? 1.998 -0.179 7.394 1.00 98.00 79 ALA A C 1
ATOM 615 O O . ALA A 1 79 ? 0.809 0.075 7.578 1.00 98.00 79 ALA A O 1
ATOM 616 N N . LEU A 1 80 ? 2.577 -1.260 7.925 1.00 98.00 80 LEU A N 1
ATOM 617 C CA . LEU A 1 80 ? 1.853 -2.240 8.731 1.00 98.00 80 LEU A CA 1
ATOM 618 C C . LEU A 1 80 ? 1.274 -1.627 10.011 1.00 98.00 80 LEU A C 1
ATOM 620 O O . LEU A 1 80 ? 0.123 -1.899 10.348 1.00 98.00 80 LEU A O 1
ATOM 624 N N . THR A 1 81 ? 2.054 -0.802 10.711 1.00 98.19 81 THR A N 1
ATOM 625 C CA . THR A 1 81 ? 1.618 -0.111 11.933 1.00 98.19 81 THR A CA 1
ATOM 626 C C . THR A 1 81 ? 0.411 0.775 11.652 1.00 98.19 81 THR A C 1
ATOM 628 O O . THR A 1 81 ? -0.627 0.602 12.287 1.00 98.19 81 THR A O 1
ATOM 631 N N . LYS A 1 82 ? 0.491 1.620 10.617 1.00 97.00 82 LYS A N 1
ATOM 632 C CA . LYS A 1 82 ? -0.624 2.477 10.196 1.00 97.00 82 LYS A CA 1
ATOM 633 C C . LYS A 1 82 ? -1.896 1.672 9.907 1.00 97.00 82 LYS A C 1
ATOM 635 O O . LYS A 1 82 ? -2.979 2.033 10.362 1.00 97.00 82 LYS A O 1
ATOM 640 N N . LEU A 1 83 ? -1.777 0.572 9.158 1.00 96.50 83 LEU A N 1
ATOM 641 C CA . LEU A 1 83 ? -2.928 -0.269 8.814 1.00 96.50 83 LEU A CA 1
ATOM 642 C C . LEU A 1 83 ? -3.526 -0.972 10.043 1.00 96.50 83 LEU A C 1
ATOM 644 O O . LEU A 1 83 ? -4.743 -1.155 10.111 1.00 96.50 83 LEU A O 1
ATOM 648 N N . LYS A 1 84 ? -2.694 -1.373 11.015 1.00 97.38 84 LYS A N 1
ATOM 649 C CA . LYS A 1 84 ? -3.155 -1.975 12.277 1.00 97.38 84 LYS A CA 1
ATOM 650 C C . LYS A 1 84 ? -3.918 -0.971 13.123 1.00 97.38 84 LYS A C 1
ATOM 652 O O . LYS A 1 84 ? -5.014 -1.293 13.563 1.00 97.38 84 LYS A O 1
ATOM 657 N N . GLU A 1 85 ? -3.379 0.232 13.292 1.00 96.62 85 GLU A N 1
ATOM 658 C CA . GLU A 1 85 ? -4.040 1.310 14.034 1.00 96.62 85 GLU A CA 1
ATOM 659 C C . GLU A 1 85 ? -5.425 1.615 13.454 1.00 96.62 85 GLU A C 1
ATOM 661 O O . GLU A 1 85 ? -6.402 1.713 14.194 1.00 96.62 85 GLU A O 1
ATOM 666 N N . GLU A 1 86 ? -5.539 1.680 12.125 1.00 95.38 86 GLU A N 1
ATOM 667 C CA . GLU A 1 86 ? -6.819 1.927 11.460 1.00 95.38 86 GLU A CA 1
ATOM 668 C C . GLU A 1 86 ? -7.823 0.777 11.652 1.00 95.38 86 GLU A C 1
ATOM 670 O O . GLU A 1 86 ? -8.996 1.013 11.961 1.00 95.38 86 GLU A O 1
ATOM 675 N N . ARG A 1 87 ? -7.365 -0.475 11.505 1.00 95.44 87 ARG A N 1
ATOM 676 C CA . ARG A 1 87 ? -8.183 -1.680 11.712 1.00 95.44 87 ARG A CA 1
ATOM 677 C C . ARG A 1 87 ? -8.666 -1.787 13.158 1.00 95.44 87 ARG A C 1
ATOM 679 O O . ARG A 1 87 ? -9.850 -2.033 13.388 1.00 95.44 87 ARG A O 1
ATOM 686 N N . ASP A 1 88 ? -7.761 -1.620 14.117 1.00 96.06 88 ASP A N 1
ATOM 687 C CA . ASP A 1 88 ? -8.029 -1.795 15.548 1.00 96.06 88 ASP A CA 1
ATOM 688 C C . ASP A 1 88 ? -8.887 -0.648 16.086 1.00 96.06 88 ASP A C 1
ATOM 690 O O . ASP A 1 88 ? -9.814 -0.874 16.866 1.00 96.06 88 ASP A O 1
ATOM 694 N N . GLY A 1 89 ? -8.666 0.564 15.571 1.00 96.06 89 GLY A N 1
ATOM 695 C CA . GLY A 1 89 ? -9.525 1.723 15.797 1.00 96.06 89 GLY A CA 1
ATOM 696 C C . GLY A 1 89 ? -10.881 1.649 15.087 1.00 96.06 89 GLY A C 1
ATOM 697 O O . GLY A 1 89 ? -11.707 2.536 15.291 1.00 96.06 89 GLY A O 1
ATOM 698 N N . ARG A 1 90 ? -11.126 0.616 14.260 1.00 92.12 90 ARG A N 1
ATOM 699 C CA . ARG A 1 90 ? -12.349 0.431 13.452 1.00 92.12 90 ARG A CA 1
ATOM 700 C C . ARG A 1 90 ? -12.741 1.705 1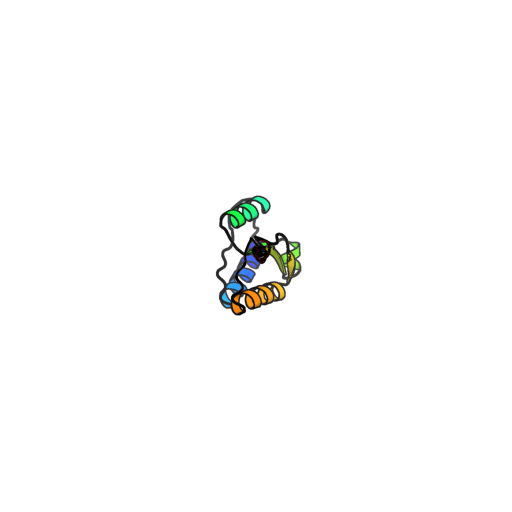2.704 1.00 92.12 90 ARG A C 1
ATOM 702 O O . ARG A 1 90 ? -13.915 2.080 12.653 1.00 92.12 90 ARG A O 1
ATOM 709 N N . VAL A 1 91 ? -11.742 2.389 12.155 1.00 90.19 91 VAL A N 1
ATOM 710 C CA . VAL A 1 91 ? -11.928 3.699 11.540 1.00 90.19 91 VAL A CA 1
ATOM 711 C C . VAL A 1 91 ? -12.816 3.556 10.308 1.00 90.19 91 VAL A C 1
ATOM 713 O O . VAL A 1 91 ? -12.517 2.811 9.375 1.00 90.19 91 VAL A O 1
ATOM 716 N N . ILE A 1 92 ? -13.920 4.301 10.288 1.00 86.81 92 ILE A N 1
ATOM 717 C CA . ILE A 1 92 ? -14.789 4.382 9.115 1.00 86.81 92 ILE A CA 1
ATOM 718 C C . ILE A 1 92 ? -14.234 5.467 8.199 1.00 86.81 92 ILE A C 1
ATOM 720 O O . ILE A 1 92 ? -14.306 6.657 8.505 1.00 86.81 92 ILE A O 1
ATOM 724 N N . ARG A 1 93 ? -13.711 5.061 7.043 1.00 84.44 93 ARG A N 1
ATOM 725 C CA . ARG A 1 93 ? -13.251 6.009 6.028 1.00 84.44 93 ARG A CA 1
ATOM 726 C C . ARG A 1 93 ? -14.435 6.587 5.261 1.00 84.44 93 ARG A C 1
ATOM 728 O O . ARG A 1 93 ? -15.139 5.850 4.571 1.00 84.44 93 ARG A O 1
ATOM 735 N N . GLN A 1 94 ? -14.653 7.897 5.361 1.00 79.38 94 GLN A N 1
ATOM 736 C CA . GLN A 1 94 ? -15.740 8.595 4.669 1.00 79.38 94 GLN A CA 1
ATOM 737 C C . GLN A 1 94 ? -15.214 9.620 3.665 1.00 79.38 94 GLN A C 1
ATOM 739 O O . GLN A 1 94 ? -14.268 10.353 3.933 1.00 79.38 94 GLN A O 1
ATOM 744 N N . VAL A 1 95 ? -15.881 9.683 2.511 1.00 64.75 95 VAL A N 1
ATOM 745 C CA . VAL A 1 95 ? -15.632 10.655 1.431 1.00 64.75 95 VAL A CA 1
ATOM 746 C C . VAL A 1 95 ? -16.317 12.005 1.652 1.00 64.75 95 VAL A C 1
ATOM 748 O O . VAL A 1 95 ? -16.001 12.969 0.964 1.00 64.75 95 VAL A O 1
ATOM 751 N N . VAL A 1 96 ? -17.248 12.095 2.606 1.00 60.81 96 VAL A N 1
ATOM 752 C CA . VAL A 1 96 ? -18.021 13.311 2.879 1.00 60.81 96 VAL A CA 1
ATOM 753 C C . VAL A 1 96 ? -17.944 13.612 4.367 1.00 60.81 96 VAL A C 1
ATOM 755 O O . VAL A 1 96 ? -18.440 12.842 5.185 1.00 60.81 96 VAL A O 1
ATOM 758 N N . LYS A 1 97 ? -17.349 14.754 4.725 1.00 57.69 97 LYS A N 1
ATOM 759 C CA . LYS A 1 97 ? -17.617 15.373 6.024 1.00 57.69 97 LYS A CA 1
ATOM 760 C C . LYS A 1 97 ? -19.026 15.942 5.932 1.00 57.69 97 LYS A C 1
ATOM 762 O O . LYS A 1 97 ? -19.248 16.869 5.155 1.00 57.69 97 LYS A O 1
ATOM 767 N N . SER A 1 98 ? -19.979 15.376 6.665 1.00 58.88 98 SER A N 1
ATOM 768 C CA . SER A 1 98 ? -21.309 15.970 6.781 1.00 58.88 98 SER A CA 1
ATOM 769 C C . SER A 1 98 ? -21.164 17.341 7.431 1.00 58.88 98 SER A C 1
ATOM 771 O O . SER A 1 98 ? -21.103 17.457 8.651 1.00 58.88 98 SER A O 1
ATOM 773 N N . ASN A 1 99 ? -21.096 18.388 6.613 1.00 61.88 99 ASN A N 1
ATOM 774 C CA . ASN A 1 99 ? -21.193 19.768 7.063 1.00 61.88 99 ASN A CA 1
ATOM 775 C C . ASN A 1 99 ? -22.680 20.068 7.310 1.00 61.88 99 ASN A C 1
ATOM 777 O O . ASN A 1 99 ? -23.300 20.873 6.621 1.00 61.88 99 ASN A O 1
ATOM 781 N N . PHE A 1 100 ? -23.290 19.335 8.244 1.00 61.12 100 PHE A N 1
ATOM 782 C CA . PHE A 1 100 ? -24.645 19.623 8.689 1.00 61.12 100 PHE A CA 1
ATOM 783 C C . PHE A 1 100 ? -24.568 20.790 9.668 1.00 61.12 100 PHE A C 1
ATOM 785 O O . PHE A 1 100 ? -24.470 20.618 10.88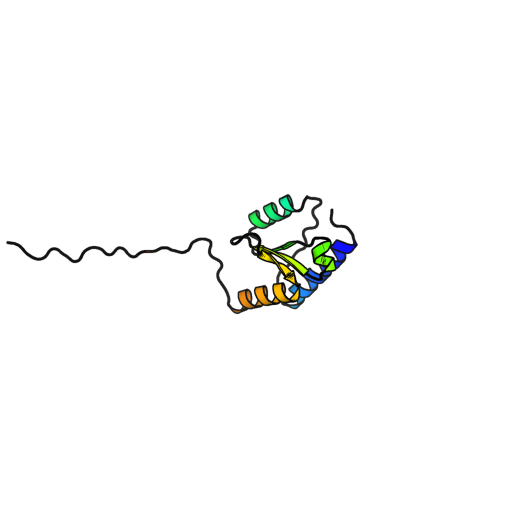1 1.00 61.12 100 PHE A O 1
ATOM 792 N N . GLN A 1 101 ? -24.549 21.999 9.115 1.00 62.16 101 GLN A N 1
ATOM 793 C CA . GLN A 1 101 ? -24.797 23.207 9.881 1.00 62.16 101 GLN A CA 1
ATOM 794 C C . GLN A 1 101 ? -26.304 23.226 10.132 1.00 62.16 101 GLN A C 1
ATOM 796 O O . GLN A 1 101 ? -27.088 23.498 9.225 1.00 62.16 101 GLN A O 1
ATOM 801 N N . GLY A 1 102 ? -26.701 22.786 11.330 1.00 57.47 102 GLY A N 1
ATOM 802 C CA . GLY A 1 102 ? -28.101 22.707 11.728 1.00 57.47 102 GLY A CA 1
ATOM 803 C C . GLY A 1 102 ? -28.829 24.007 11.397 1.00 57.47 102 GLY A C 1
ATOM 804 O O . GLY A 1 102 ? -28.305 25.097 11.624 1.00 57.47 102 GLY A O 1
ATOM 805 N N . PHE A 1 103 ? -30.022 23.876 10.827 1.00 59.72 103 PHE A N 1
ATOM 806 C CA . PHE A 1 103 ? -30.912 24.992 10.551 1.00 59.72 103 PHE A CA 1
ATOM 807 C C . PHE A 1 103 ? -31.234 25.687 11.884 1.00 59.72 103 PHE A C 1
ATOM 809 O O . PHE A 1 103 ? -32.046 25.188 12.662 1.00 59.72 103 PHE A O 1
ATOM 816 N N . GLN A 1 104 ? -30.580 26.815 12.178 1.00 58.72 104 GLN A N 1
ATOM 817 C CA . GLN A 1 104 ? -31.067 27.763 13.180 1.00 58.72 104 GLN A CA 1
ATOM 818 C C . GLN A 1 104 ? -32.301 28.440 12.577 1.00 58.72 104 GLN A C 1
ATOM 820 O O . GLN A 1 104 ? -32.226 29.514 11.988 1.00 58.72 104 GLN A O 1
ATOM 825 N N . GLY A 1 105 ? -33.432 27.737 12.650 1.00 50.22 105 GLY A N 1
ATOM 826 C CA . GLY A 1 105 ? -34.743 28.323 12.421 1.00 50.22 105 GLY A CA 1
ATOM 827 C C . GLY A 1 105 ? -34.998 29.359 13.507 1.00 50.22 105 GLY A C 1
ATOM 828 O O . GLY A 1 105 ? -34.870 29.049 14.691 1.00 50.22 105 GLY A O 1
ATOM 829 N N . GLY A 1 106 ? -35.273 30.586 13.069 1.00 51.31 106 GLY A N 1
ATOM 830 C CA . GLY A 1 106 ? -35.453 31.769 13.897 1.00 51.31 106 GLY A CA 1
ATOM 831 C C . GLY A 1 106 ? -36.407 31.552 15.068 1.00 51.31 106 GLY A C 1
ATOM 832 O O . GLY A 1 106 ? -37.489 30.986 14.926 1.00 51.31 106 GLY A O 1
ATOM 833 N N . SER A 1 107 ? -35.957 32.024 16.226 1.00 53.16 107 SER A N 1
ATOM 834 C CA . SER A 1 107 ? -36.777 32.381 17.379 1.00 53.16 107 SER A CA 1
ATOM 835 C C . SER A 1 107 ? -37.957 33.245 16.937 1.00 53.16 107 SER A C 1
ATOM 837 O O . SER A 1 107 ? -37.769 34.176 16.158 1.00 53.16 107 SER A O 1
ATOM 839 N N . GLY A 1 108 ? -39.145 32.877 17.413 1.00 54.12 108 GLY A N 1
ATOM 840 C CA . GLY A 1 108 ? -40.428 33.384 16.951 1.00 54.12 108 GLY A CA 1
ATOM 841 C C . GLY A 1 108 ? -40.641 34.879 17.149 1.00 54.12 108 GLY A C 1
ATOM 842 O O . GLY A 1 108 ? -40.186 35.474 18.124 1.00 54.12 108 GLY A O 1
ATOM 843 N N . ASP A 1 109 ? -41.404 35.437 16.217 1.00 53.75 109 ASP A N 1
ATOM 844 C CA . ASP A 1 109 ? -42.016 36.748 16.337 1.00 53.75 109 ASP A CA 1
ATOM 845 C C . ASP A 1 109 ? -43.244 36.621 17.261 1.00 53.75 109 ASP A C 1
ATOM 847 O O . ASP A 1 109 ? -44.358 36.350 16.814 1.00 53.75 109 ASP A O 1
ATOM 851 N N . GLU A 1 110 ? -43.041 36.782 18.568 1.00 54.59 110 GLU A N 1
ATOM 852 C CA . GLU A 1 110 ? -44.089 37.231 19.490 1.00 54.59 110 GLU A CA 1
ATOM 853 C C . GLU A 1 110 ? -43.778 38.681 19.872 1.00 54.59 110 GLU A C 1
ATOM 855 O O . GLU A 1 110 ? -42.869 38.921 20.657 1.00 54.59 110 GLU A O 1
ATOM 860 N N . GLU A 1 111 ? -44.498 39.633 19.268 1.00 45.88 111 GLU A N 1
ATOM 861 C CA . GLU A 1 111 ? -45.088 40.819 19.918 1.00 45.88 111 GLU A CA 1
ATOM 862 C C . GLU A 1 111 ? -45.633 41.799 18.860 1.00 45.88 111 GLU A C 1
ATOM 864 O O . GLU A 1 111 ? -44.875 42.353 18.064 1.00 45.88 111 GLU A O 1
ATOM 869 N N . GLY A 1 112 ? -46.944 42.079 18.893 1.00 53.88 112 GLY A N 1
ATOM 870 C CA . GLY A 1 112 ? -47.475 43.325 18.324 1.00 53.88 112 GLY A CA 1
ATOM 871 C C . GLY A 1 112 ? -48.906 43.303 17.777 1.00 53.88 112 GLY A C 1
ATOM 872 O O . GLY A 1 112 ? -49.064 43.248 16.565 1.00 53.88 112 GLY A O 1
ATOM 873 N N . TYR A 1 113 ? -49.874 43.481 18.692 1.00 44.09 113 TYR A N 1
ATOM 874 C CA . TYR A 1 113 ? -51.281 43.932 18.549 1.00 44.09 113 TYR A CA 1
ATOM 875 C C . TYR A 1 113 ? -52.272 43.131 17.689 1.00 44.09 113 TYR A C 1
ATOM 877 O O . TYR A 1 113 ? -52.216 43.201 16.444 1.00 44.09 113 TYR A O 1
#

Secondary structure (DSSP, 8-state):
---HHHHHHHHHHHHHHHHTT--------SS-HHHHHHHHHHTT-SEEEE--HHHHHTTEEEEEETTTEEEEEEEHHHHHHHHHHHHHTT----S---------PPPP-----

Solvent-accessible surface area (backbone atoms only — not comparable to full-atom values): 7217 Å² total; per-residue (Å²): 118,89,45,74,71,58,47,53,51,51,50,50,55,43,48,57,40,44,79,69,74,44,92,76,82,84,86,81,69,92,59,59,68,70,57,53,53,52,50,40,49,73,70,63,43,65,66,48,77,44,77,49,74,72,25,54,78,66,57,25,26,34,38,30,35,63,86,84,35,78,71,45,78,35,42,50,67,59,49,50,51,55,53,46,53,41,60,76,65,62,62,79,88,73,97,66,84,82,81,74,75,73,82,81,73,76,81,77,93,83,84,86,135

Mean predicted aligned error: 8.46 Å